Protein AF-A0A060BWG8-F1 (afdb_monomer)

Nearest PDB structures (foldseek):
  6swz-assembly1_AAA  TM=8.608E-01  e=1.014E-11  Corynebacterium glutamicum
  6sx4-assembly4_DDD  TM=6.611E-01  e=1.826E-12  Corynebacterium glutamicum
  6sx4-assembly2_BBB  TM=6.598E-01  e=1.826E-12  Corynebacterium glutamicum
  1qjs-assembly2_B  TM=2.400E-01  e=2.162E-01  Oryctolagus cuniculus
  3wju-assembly1_A  TM=3.210E-01  e=8.153E-01  Escherichia coli DH1

Solvent-accessible surface area (backbone atoms only — not comparable to full-atom values): 9361 Å² total; per-residue (Å²): 119,50,75,59,74,75,53,70,79,43,76,54,90,87,28,35,37,34,39,26,75,35,26,32,44,36,40,40,96,74,40,76,38,60,38,48,57,61,52,25,55,42,41,52,76,55,51,32,70,78,20,81,37,36,52,62,63,44,66,68,50,68,49,77,48,101,84,61,46,34,36,37,32,43,26,74,39,30,35,39,38,33,36,83,88,52,38,51,26,53,42,40,64,58,52,35,52,42,39,50,77,47,51,34,60,84,23,92,50,39,57,49,61,38,60,64,49,66,73,38,61,81,72,10,35,34,31,42,26,72,78,34,31,36,38,32,30,88,90,76,46,48,47,76,42,40,65,70,64,35,53,58,40,49,77,60,48,57,65,49,74,74,77,79,76,71,80,81,79,80,129

Mean predicted aligned error: 5.89 Å

Foldseek 3Di:
DFAAFPDDWDDDPPKIWTHGPFFIWIQDPLGIETDGDQQRVVCVVQVNCPHLQHAWNDYKDWDDDPVWTKIKTHGPFFIWIATPVQTTETDGDLQRVVCVVQVHLVGPQHHWNYYWDFDFPQRKIKTDTVQKIWIAHPVPTTDIDGDPRVVVCVVVVNSHDPPPPPDPDDD

Secondary structure (DSSP, 8-state):
---SB-S--EEETTEEEEEETTEEEEEETTEEEEEEHHHHHHHHHTTGGGSTT-SB-S--EEEE-SS-EEEEEEETTEEEEEETTTEEEEEEHHHHHHHHHTTGGGSTT-S-SS--EEEETTTEEEEEETTEEEEEETTTEEEEEEHHHHHHHHTTTTTS-----------

pLDDT: mean 91.6, std 12.99, range [40.34, 98.69]

Structure (mmCIF, N/CA/C/O backbone):
data_AF-A0A060BWG8-F1
#
_entry.id   AF-A0A060BWG8-F1
#
loop_
_atom_site.group_PDB
_atom_site.id
_atom_site.type_symbol
_atom_site.label_atom_id
_atom_site.label_alt_id
_atom_site.label_comp_id
_atom_site.label_asym_id
_atom_site.label_entity_id
_atom_site.label_seq_id
_atom_site.pdbx_PDB_ins_code
_atom_site.Cartn_x
_atom_site.Cartn_y
_atom_site.Cartn_z
_atom_site.occupancy
_atom_site.B_iso_or_equiv
_atom_site.auth_seq_id
_atom_site.auth_comp_id
_atom_site.auth_asym_id
_atom_site.auth_atom_id
_atom_site.pdbx_PDB_model_num
ATOM 1 N N . MET A 1 1 ? 3.155 1.097 22.761 1.00 77.62 1 MET A N 1
ATOM 2 C CA . MET A 1 1 ? 1.971 1.243 23.647 1.00 77.62 1 MET A CA 1
ATOM 3 C C . MET A 1 1 ? 1.055 2.305 23.037 1.00 77.62 1 MET A C 1
ATOM 5 O O . MET A 1 1 ? 1.596 3.206 22.415 1.00 77.62 1 MET A O 1
ATOM 9 N N . LEU A 1 2 ? -0.278 2.201 23.148 1.00 91.00 2 LEU A N 1
ATOM 10 C CA . LEU A 1 2 ? -1.217 3.099 22.438 1.00 91.00 2 LEU A CA 1
ATOM 11 C C . LEU A 1 2 ? -1.246 4.544 22.979 1.00 91.00 2 LEU A C 1
ATOM 13 O O . LEU A 1 2 ? -1.335 5.474 22.188 1.00 91.00 2 LEU A O 1
ATOM 17 N N . GLY A 1 3 ? -1.132 4.747 24.294 1.00 94.31 3 GLY A N 1
ATOM 18 C CA . GLY A 1 3 ? -1.228 6.083 24.904 1.00 94.31 3 GLY A CA 1
ATOM 19 C C . GLY A 1 3 ? -2.662 6.631 24.961 1.00 94.31 3 GLY A C 1
ATOM 20 O O . GLY A 1 3 ? -3.621 5.866 24.862 1.00 94.31 3 GLY A O 1
ATOM 21 N N . TYR A 1 4 ? -2.806 7.946 25.157 1.00 97.25 4 TYR A N 1
ATOM 22 C CA . TYR A 1 4 ? -4.111 8.619 25.246 1.00 97.25 4 TYR A CA 1
ATOM 23 C C . TYR A 1 4 ? -4.791 8.760 23.874 1.00 97.25 4 TYR A C 1
ATOM 25 O O . TYR A 1 4 ? -4.088 8.858 22.862 1.00 97.25 4 TYR A O 1
ATOM 33 N N . PRO A 1 5 ? -6.138 8.805 23.816 1.00 97.81 5 PRO A N 1
ATOM 34 C CA . PRO A 1 5 ? -6.851 9.156 22.593 1.00 97.81 5 PRO A CA 1
ATOM 35 C C . PRO A 1 5 ? -6.530 10.602 22.193 1.00 97.81 5 PRO A C 1
ATOM 37 O O . PRO A 1 5 ? -6.502 11.495 23.038 1.00 97.81 5 PRO A O 1
ATOM 40 N N . ILE A 1 6 ? -6.296 10.830 20.902 1.00 97.25 6 ILE A N 1
ATOM 41 C CA . ILE A 1 6 ? -5.937 12.149 20.341 1.00 97.25 6 ILE A CA 1
ATOM 42 C C . ILE A 1 6 ? -6.961 12.664 19.328 1.00 97.25 6 ILE A C 1
ATOM 44 O O . ILE A 1 6 ? -6.765 13.707 18.712 1.00 97.25 6 ILE A O 1
ATOM 48 N N . GLY A 1 7 ? -8.060 11.935 19.151 1.00 95.38 7 GLY A N 1
ATOM 49 C CA . GLY A 1 7 ? -9.127 12.311 18.242 1.00 95.38 7 GLY A CA 1
ATOM 50 C C . GLY A 1 7 ? -10.445 11.621 18.582 1.00 95.38 7 GLY A C 1
ATOM 51 O O . GLY A 1 7 ? -10.468 10.645 19.345 1.00 95.38 7 GLY A O 1
ATOM 52 N N . PRO A 1 8 ? -11.557 12.134 18.034 1.00 96.81 8 PRO A N 1
ATOM 53 C CA . PRO A 1 8 ? -12.863 11.518 18.200 1.00 96.81 8 PRO A CA 1
ATOM 54 C C . PRO A 1 8 ? -12.932 10.160 17.491 1.00 96.81 8 PRO A C 1
ATOM 56 O O . PRO A 1 8 ? -12.183 9.891 16.551 1.00 96.81 8 PRO A O 1
ATOM 59 N N . LEU A 1 9 ? -13.888 9.328 17.907 1.00 97.50 9 LEU A N 1
ATOM 60 C CA . LEU A 1 9 ? -14.291 8.144 17.151 1.00 97.50 9 LEU A CA 1
ATOM 61 C C . LEU A 1 9 ? -14.739 8.568 15.743 1.00 97.50 9 LEU A C 1
ATOM 63 O O . LEU A 1 9 ? -15.551 9.480 15.594 1.00 97.50 9 LEU A O 1
ATOM 67 N N . GLN A 1 10 ? -14.214 7.912 14.718 1.00 96.81 10 GLN A N 1
ATOM 68 C CA . GLN A 1 10 ? -14.638 8.042 13.328 1.00 96.81 10 GLN A CA 1
ATOM 69 C C . GLN A 1 10 ? -15.436 6.798 12.944 1.00 96.81 10 GLN A C 1
ATOM 71 O O . GLN A 1 10 ? -15.108 5.695 13.374 1.00 96.81 10 GLN A O 1
ATOM 76 N N . THR A 1 11 ? -16.490 6.963 12.149 1.00 96.75 11 THR A N 1
ATOM 77 C CA . THR A 1 11 ? -17.313 5.853 11.644 1.00 96.75 11 THR A CA 1
ATOM 78 C C . THR A 1 11 ? -17.410 5.955 10.129 1.00 96.75 11 THR A C 1
ATOM 80 O O . THR A 1 11 ? -17.685 7.030 9.598 1.00 96.75 11 THR A O 1
ATOM 83 N N . PHE A 1 12 ? -17.186 4.841 9.440 1.00 95.06 12 PHE A N 1
ATOM 84 C CA . PHE A 1 12 ? -17.310 4.721 7.994 1.00 95.06 12 PHE A CA 1
ATOM 85 C C . PHE A 1 12 ? -17.985 3.392 7.657 1.00 95.06 12 PHE A C 1
ATOM 87 O O . PHE A 1 12 ? -17.434 2.319 7.912 1.00 95.06 12 PHE A O 1
ATOM 94 N N . GLY A 1 13 ? -19.209 3.459 7.129 1.00 94.31 13 GLY A N 1
ATOM 95 C CA . GLY A 1 13 ? -20.066 2.279 7.028 1.00 94.31 13 GLY A CA 1
ATOM 96 C C . GLY A 1 13 ? -20.258 1.634 8.405 1.00 94.31 13 GLY A C 1
ATOM 97 O O . GLY A 1 13 ? -20.623 2.311 9.363 1.00 94.31 13 GLY A O 1
ATOM 98 N N . SER A 1 14 ? -19.979 0.334 8.506 1.00 94.88 14 SER A N 1
ATOM 99 C CA . SER A 1 14 ? -19.982 -0.419 9.768 1.00 94.88 14 SER A CA 1
ATOM 100 C C . SER A 1 14 ? -18.642 -0.401 10.513 1.00 94.88 14 SER A C 1
ATOM 102 O O . SER A 1 14 ? -18.552 -0.962 11.602 1.00 94.88 14 SER A O 1
ATOM 104 N N . SER A 1 15 ? -17.597 0.192 9.932 1.00 97.88 15 SER A N 1
ATOM 105 C CA . SER A 1 15 ? -16.260 0.237 10.524 1.00 97.88 15 SER A CA 1
ATOM 106 C C . SER A 1 15 ? -16.081 1.492 11.372 1.00 97.88 15 SER A C 1
ATOM 108 O O . SER A 1 15 ? -16.572 2.571 11.037 1.00 97.88 15 SER A O 1
ATOM 110 N N . GLN A 1 16 ? -15.346 1.364 12.470 1.00 98.50 16 GLN A N 1
ATOM 111 C CA . GLN A 1 16 ? -15.061 2.451 13.398 1.00 98.50 16 GLN A CA 1
ATOM 112 C C . GLN A 1 16 ? -13.566 2.540 13.666 1.00 98.50 16 GLN A C 1
ATOM 114 O O . GLN A 1 16 ? -12.908 1.511 13.790 1.00 98.50 16 GLN A O 1
ATOM 119 N N . SER A 1 17 ? -13.024 3.749 13.789 1.00 98.31 17 SER A N 1
ATOM 120 C CA . SER A 1 17 ? -11.628 3.959 14.170 1.00 98.31 17 SER A CA 1
ATOM 121 C C . SER A 1 17 ? -11.479 5.052 15.220 1.00 98.31 17 SER A C 1
ATOM 123 O O . SER A 1 17 ? -12.192 6.053 15.211 1.00 98.31 17 SER A O 1
ATOM 125 N N . GLN A 1 18 ? -10.533 4.870 16.137 1.00 98.44 18 GLN A N 1
ATOM 126 C CA . GLN A 1 18 ? -10.131 5.897 17.090 1.00 98.44 18 GLN A CA 1
ATOM 127 C C . GLN A 1 18 ? -8.612 6.037 17.089 1.00 98.44 18 GLN A C 1
ATOM 129 O O . GLN A 1 18 ? -7.888 5.042 17.167 1.00 98.44 18 GLN A O 1
ATOM 134 N N . GLN A 1 19 ? -8.138 7.280 17.004 1.00 98.19 19 GLN A N 1
ATOM 135 C CA . GLN A 1 19 ? -6.714 7.593 17.054 1.00 98.19 19 GLN A CA 1
ATOM 136 C C . GLN A 1 19 ? -6.231 7.781 18.492 1.00 98.19 19 GLN A C 1
ATOM 138 O O . GLN A 1 19 ? -6.865 8.460 19.303 1.00 98.19 19 GLN A O 1
ATOM 143 N N . PHE A 1 20 ? -5.053 7.236 18.761 1.00 98.12 20 PHE A N 1
ATOM 144 C CA . PHE A 1 20 ? -4.285 7.351 19.991 1.00 98.12 20 PHE A CA 1
ATOM 145 C C . PHE A 1 20 ? -2.866 7.838 19.667 1.00 98.12 20 PHE A C 1
ATOM 147 O O . PHE A 1 20 ? -2.413 7.760 18.526 1.00 98.12 20 PHE A O 1
ATOM 154 N N . GLN A 1 21 ? -2.135 8.312 20.677 1.00 96.62 21 GLN A N 1
ATOM 155 C CA . GLN A 1 21 ? -0.765 8.827 20.517 1.00 96.62 21 GLN A CA 1
ATOM 156 C C . GLN A 1 21 ? 0.181 7.860 19.780 1.00 96.62 21 GLN A C 1
ATOM 158 O O . GLN A 1 21 ? 1.053 8.295 19.035 1.00 96.62 21 GLN A O 1
ATOM 163 N N . GLY A 1 22 ? 0.028 6.553 20.001 1.00 95.31 22 GLY A N 1
ATOM 164 C CA . GLY A 1 22 ? 0.884 5.508 19.436 1.00 95.31 22 GLY A CA 1
ATOM 165 C C . GLY A 1 22 ? 0.321 4.790 18.207 1.00 95.31 22 GLY A C 1
ATOM 166 O O . GLY A 1 22 ? 0.998 3.909 17.673 1.00 95.31 22 GLY A O 1
ATOM 167 N N . GLY A 1 23 ? -0.901 5.105 17.773 1.00 97.50 23 GLY A N 1
ATOM 168 C CA . GLY A 1 23 ? -1.553 4.395 16.675 1.00 97.50 23 GLY A CA 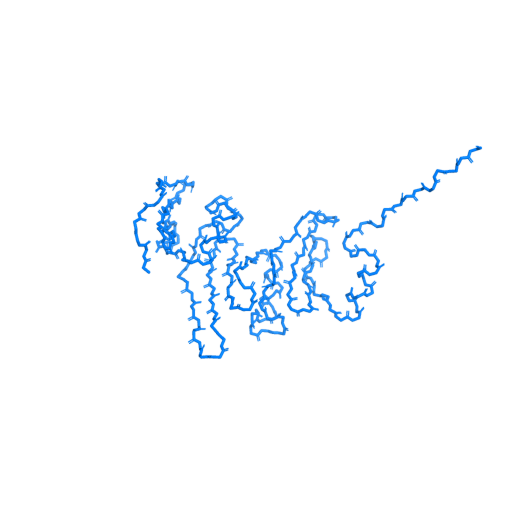1
ATOM 169 C C . GLY A 1 23 ? -3.069 4.541 16.663 1.00 97.50 23 GLY A C 1
ATOM 170 O O . GLY A 1 23 ? -3.636 5.274 17.464 1.00 97.50 23 GLY A O 1
ATOM 171 N N . SER A 1 24 ? -3.735 3.805 15.785 1.00 98.44 24 SER A N 1
ATOM 172 C CA . SER A 1 24 ? -5.197 3.743 15.726 1.00 98.44 24 SER A CA 1
ATOM 173 C C . SER A 1 24 ? -5.695 2.369 16.159 1.00 98.44 24 SER A C 1
ATOM 175 O O . SER A 1 24 ? -5.036 1.364 15.899 1.00 98.44 24 SER A O 1
ATOM 177 N N . VAL A 1 25 ? -6.872 2.319 16.783 1.00 98.50 25 VAL A N 1
ATOM 178 C CA . VAL A 1 25 ? -7.654 1.086 16.966 1.00 98.50 25 VAL A CA 1
ATOM 179 C C . VAL A 1 25 ? -8.830 1.139 16.003 1.00 98.50 25 VAL A C 1
ATOM 181 O O . VAL A 1 25 ? -9.522 2.156 15.947 1.00 98.50 25 VAL A O 1
ATOM 184 N N . ILE A 1 26 ? -9.034 0.072 15.235 1.00 98.50 26 ILE A N 1
ATOM 185 C CA . ILE A 1 26 ? -10.086 -0.041 14.229 1.00 98.50 26 ILE A CA 1
ATOM 186 C C . ILE A 1 26 ? -10.912 -1.284 14.533 1.00 98.50 26 ILE A C 1
ATOM 188 O O . ILE A 1 26 ? -10.337 -2.352 14.709 1.00 98.50 26 ILE A O 1
ATOM 192 N N . THR A 1 27 ? -12.235 -1.159 14.538 1.00 98.38 27 THR A N 1
ATOM 193 C CA . THR A 1 27 ? -13.170 -2.290 14.558 1.00 98.38 27 THR A CA 1
ATOM 194 C C . THR A 1 27 ? -13.923 -2.332 13.237 1.00 98.38 27 THR A C 1
ATOM 196 O O . THR A 1 27 ? -14.461 -1.318 12.797 1.00 98.38 27 THR A O 1
ATOM 199 N N . SER A 1 28 ? -13.953 -3.498 12.602 1.00 97.81 28 SER A N 1
ATOM 200 C CA . SER A 1 28 ? -14.638 -3.767 11.335 1.00 97.81 28 SER A CA 1
ATOM 201 C C . SER A 1 28 ? -15.254 -5.171 11.356 1.00 97.81 28 SER A C 1
ATOM 203 O O . SER A 1 28 ? -15.173 -5.879 12.361 1.00 97.81 28 SER A O 1
ATOM 205 N N . ALA A 1 29 ? -15.833 -5.607 10.235 1.00 96.94 29 ALA A N 1
ATOM 206 C CA . ALA A 1 29 ? -16.303 -6.984 10.078 1.00 96.94 29 ALA A CA 1
ATOM 207 C C . ALA A 1 29 ? -15.169 -8.027 10.170 1.00 96.94 29 ALA A C 1
ATOM 209 O O . ALA A 1 29 ? -15.429 -9.169 10.540 1.00 96.94 29 ALA A O 1
ATOM 210 N N . ALA A 1 30 ? -13.922 -7.644 9.864 1.00 97.12 30 ALA A N 1
ATOM 211 C CA . ALA A 1 30 ? -12.765 -8.531 9.980 1.00 97.12 30 ALA A CA 1
ATOM 212 C C . ALA A 1 30 ? -12.313 -8.730 11.438 1.00 97.12 30 ALA A C 1
ATOM 214 O O . ALA A 1 30 ? -11.685 -9.736 11.752 1.00 97.12 30 ALA A O 1
ATOM 215 N N . GLY A 1 31 ? -12.646 -7.796 12.334 1.00 98.06 31 GLY A N 1
ATOM 216 C CA . GLY A 1 31 ? -12.256 -7.828 13.740 1.00 98.06 31 GLY A CA 1
ATOM 217 C C . GLY A 1 31 ? -11.830 -6.459 14.259 1.00 98.06 31 GLY A C 1
ATOM 218 O O . GLY A 1 31 ? -12.059 -5.428 13.620 1.00 98.06 31 GLY A O 1
ATOM 219 N N . THR A 1 32 ? -11.198 -6.458 15.434 1.00 98.44 32 THR A N 1
ATOM 220 C CA . THR A 1 32 ? -10.606 -5.263 16.042 1.00 98.44 32 THR A CA 1
ATOM 221 C C . THR A 1 32 ? -9.089 -5.356 15.992 1.00 98.44 32 THR A C 1
ATOM 223 O O . THR A 1 32 ? -8.508 -6.231 16.628 1.00 98.44 32 THR A O 1
ATOM 226 N N . TYR A 1 33 ? -8.453 -4.426 15.284 1.00 98.50 33 TYR A N 1
ATOM 227 C CA . TYR A 1 33 ? -7.008 -4.407 15.071 1.00 98.50 33 TYR A CA 1
ATOM 228 C C . TYR A 1 33 ? -6.418 -3.045 15.403 1.00 98.50 33 TYR A C 1
ATOM 230 O O . TYR A 1 33 ? -7.088 -2.011 15.347 1.00 98.50 33 TYR A O 1
ATOM 238 N N . LYS A 1 34 ? -5.126 -3.044 15.721 1.00 98.00 34 LYS A N 1
ATOM 239 C CA . LYS A 1 34 ? -4.342 -1.816 15.846 1.00 98.00 34 LYS A CA 1
ATOM 240 C C . LYS A 1 34 ? -3.540 -1.595 14.574 1.00 98.00 34 LYS A C 1
ATOM 242 O O . LYS A 1 34 ? -3.055 -2.556 13.990 1.00 98.00 34 LYS A O 1
ATOM 247 N N . VAL A 1 35 ? -3.334 -0.334 14.221 1.00 98.06 35 VAL A N 1
ATOM 248 C CA . VAL A 1 35 ? -2.310 0.088 13.259 1.00 98.06 35 VAL A CA 1
ATOM 249 C C . VAL A 1 35 ? -1.380 1.022 14.017 1.00 98.06 35 VAL A C 1
ATOM 251 O O . VAL A 1 35 ? -1.854 1.977 14.640 1.00 98.06 35 VAL A O 1
ATOM 254 N N . LEU A 1 36 ? -0.075 0.752 14.026 1.00 96.94 36 LEU A N 1
ATOM 255 C CA . LEU A 1 36 ? 0.874 1.446 14.903 1.00 96.94 36 LEU A CA 1
ATOM 256 C C . LEU A 1 36 ? 1.956 2.209 14.125 1.00 96.94 36 LEU A C 1
ATOM 258 O O . LEU A 1 36 ? 2.195 1.988 12.937 1.00 96.94 36 LEU A O 1
ATOM 262 N N . GLY A 1 37 ? 2.613 3.144 14.818 1.00 94.44 37 GLY A N 1
ATOM 263 C CA . GLY A 1 37 ? 3.853 3.780 14.361 1.00 94.44 37 GLY A CA 1
ATOM 264 C C . GLY A 1 37 ? 3.789 4.401 12.958 1.00 94.44 37 GLY A C 1
ATOM 265 O O . GLY A 1 37 ? 2.830 5.087 12.602 1.00 94.44 37 GLY A O 1
ATOM 266 N N . MET A 1 38 ? 4.836 4.168 12.159 1.00 95.38 38 MET A N 1
ATOM 267 C CA . MET A 1 38 ? 4.969 4.728 10.805 1.00 95.38 38 MET A CA 1
ATOM 268 C C . MET A 1 38 ? 3.898 4.209 9.839 1.00 95.38 38 MET A C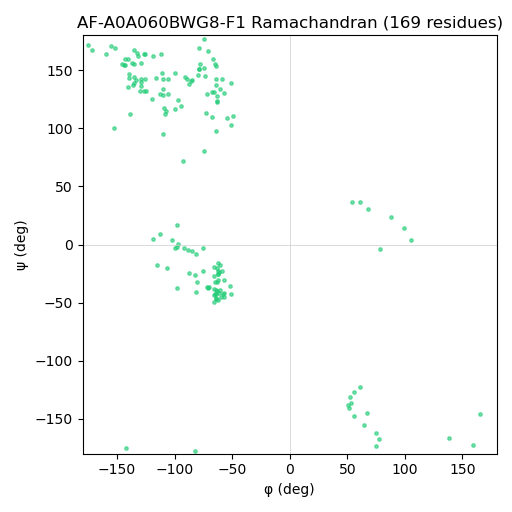 1
ATOM 270 O O . MET A 1 38 ? 3.451 4.952 8.967 1.00 95.38 38 MET A O 1
ATOM 274 N N . MET A 1 39 ? 3.446 2.963 10.004 1.00 97.81 39 MET A N 1
ATOM 275 C CA . MET A 1 39 ? 2.370 2.412 9.176 1.00 97.81 39 MET A CA 1
ATOM 276 C C . MET A 1 39 ? 1.032 3.077 9.498 1.00 97.81 39 MET A C 1
ATOM 278 O O . MET A 1 39 ? 0.282 3.394 8.580 1.00 97.81 39 MET A O 1
ATOM 282 N N . ASN A 1 40 ? 0.774 3.409 10.768 1.00 98.00 40 ASN A N 1
ATOM 283 C CA . ASN A 1 40 ? -0.378 4.232 11.140 1.00 98.00 40 ASN A CA 1
ATOM 284 C C . ASN A 1 40 ? -0.285 5.639 10.560 1.00 98.00 40 ASN A C 1
ATOM 286 O O . ASN A 1 40 ? -1.259 6.126 9.996 1.00 98.00 40 ASN A O 1
ATOM 290 N N . ALA A 1 41 ? 0.878 6.286 10.668 1.00 97.44 41 ALA A N 1
ATOM 291 C CA . ALA A 1 41 ? 1.080 7.609 10.083 1.00 97.44 41 ALA A CA 1
ATOM 292 C C . ALA A 1 41 ? 0.793 7.592 8.573 1.00 97.44 41 ALA A C 1
ATOM 294 O O . ALA A 1 41 ? 0.106 8.480 8.067 1.00 97.44 41 ALA A O 1
ATOM 295 N N . ARG A 1 42 ? 1.239 6.542 7.868 1.00 98.38 42 ARG A N 1
ATOM 296 C CA . ARG A 1 42 ? 0.942 6.357 6.446 1.00 98.38 42 ARG A CA 1
ATOM 297 C C . ARG A 1 42 ? -0.545 6.113 6.188 1.00 98.38 42 ARG A C 1
ATOM 299 O O . ARG A 1 42 ? -1.120 6.797 5.351 1.00 98.38 42 ARG A O 1
ATOM 306 N N . TRP A 1 43 ? -1.176 5.195 6.917 1.00 98.56 43 TRP A N 1
ATOM 307 C CA . TRP A 1 43 ? -2.603 4.889 6.777 1.00 98.56 43 TRP A CA 1
ATOM 308 C C . TRP A 1 43 ? -3.481 6.127 7.005 1.00 98.56 43 TRP A C 1
ATOM 310 O O . TRP A 1 43 ? -4.379 6.400 6.211 1.00 98.56 43 TRP A O 1
ATOM 320 N N . ILE A 1 44 ? -3.174 6.941 8.019 1.00 97.88 44 ILE A N 1
ATOM 321 C CA . ILE A 1 44 ? -3.863 8.215 8.267 1.00 97.88 44 ILE A CA 1
ATOM 322 C C . ILE A 1 44 ? -3.619 9.222 7.142 1.00 97.88 44 ILE A C 1
ATOM 324 O O . ILE A 1 44 ? -4.572 9.859 6.697 1.00 97.88 44 ILE A O 1
ATOM 328 N N . ALA A 1 45 ? -2.389 9.337 6.630 1.00 97.81 45 ALA A N 1
ATOM 329 C CA . ALA A 1 45 ? -2.085 10.215 5.497 1.00 97.81 45 ALA A CA 1
ATOM 330 C C . ALA A 1 45 ? -2.837 9.820 4.211 1.00 97.81 45 ALA A C 1
ATOM 332 O O . ALA A 1 45 ? -3.086 10.674 3.363 1.00 97.81 45 ALA A O 1
ATOM 333 N N . LEU A 1 46 ? -3.225 8.548 4.077 1.00 97.81 46 LEU A N 1
ATOM 334 C CA . LEU A 1 46 ? -4.057 8.048 2.979 1.00 97.81 46 LEU A CA 1
ATOM 335 C C . LEU A 1 46 ? -5.564 8.295 3.184 1.00 97.81 46 LEU A C 1
ATOM 337 O O . LEU A 1 46 ? -6.339 8.043 2.265 1.00 97.81 46 LEU A O 1
ATOM 341 N N . GLY A 1 47 ? -5.992 8.761 4.362 1.00 97.25 47 GLY A N 1
ATOM 342 C CA . GLY A 1 47 ? -7.405 8.960 4.720 1.00 97.25 47 GLY A CA 1
ATOM 343 C C . GLY A 1 47 ? -7.975 7.912 5.683 1.00 97.25 47 GLY A C 1
ATOM 344 O O . GLY A 1 47 ? -9.156 7.946 6.021 1.00 97.25 47 GLY A O 1
ATOM 345 N N . GLY A 1 48 ? -7.161 6.976 6.168 1.00 97.44 48 GLY A N 1
ATOM 346 C CA . GLY A 1 48 ? -7.598 5.955 7.114 1.00 97.44 48 GLY A CA 1
ATOM 347 C C . GLY A 1 48 ? -8.703 5.066 6.537 1.00 97.44 48 GLY A C 1
ATOM 348 O O . GLY A 1 48 ? -8.535 4.470 5.474 1.00 97.44 48 GLY A O 1
ATOM 349 N N . LEU A 1 49 ? -9.853 5.004 7.217 1.00 97.81 49 LEU A N 1
ATOM 350 C CA . LEU A 1 49 ? -11.006 4.200 6.785 1.00 97.81 49 LEU A CA 1
ATOM 351 C C . LEU A 1 49 ? -11.584 4.620 5.425 1.00 97.81 49 LEU A C 1
ATOM 353 O O . LEU A 1 49 ? -12.227 3.801 4.781 1.00 97.81 49 LEU A O 1
ATOM 357 N N . THR A 1 50 ? -11.372 5.864 4.986 1.00 96.94 50 THR A N 1
ATOM 358 C CA . THR A 1 50 ? -11.852 6.347 3.678 1.00 96.94 50 THR A CA 1
ATOM 359 C C . THR A 1 50 ? -10.825 6.161 2.561 1.00 96.94 50 THR A C 1
ATOM 361 O O . THR A 1 50 ? -11.104 6.486 1.407 1.00 96.94 50 THR A O 1
ATOM 364 N N . SER A 1 51 ? -9.629 5.665 2.893 1.00 96.75 51 SER A N 1
ATOM 365 C CA . SER A 1 51 ? -8.571 5.407 1.920 1.00 96.75 51 SER A CA 1
ATOM 366 C C . SER A 1 51 ? -8.903 4.215 1.022 1.00 96.75 51 SER A C 1
ATOM 368 O O . SER A 1 51 ? -9.748 3.385 1.347 1.00 96.75 51 SER A O 1
ATOM 370 N N . THR A 1 52 ? -8.146 4.062 -0.069 1.00 95.50 52 THR A N 1
ATOM 371 C CA . THR A 1 52 ? -8.220 2.867 -0.930 1.00 95.50 52 THR A CA 1
ATOM 372 C C . THR A 1 52 ? -7.918 1.565 -0.177 1.00 95.50 52 THR A C 1
ATOM 374 O O . THR A 1 52 ? -8.333 0.498 -0.612 1.00 95.50 52 THR A O 1
ATOM 3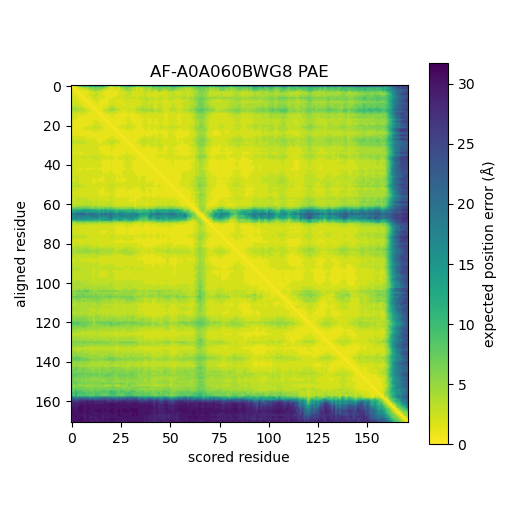77 N N . LEU A 1 53 ? -7.199 1.637 0.950 1.00 98.12 53 LEU A N 1
ATOM 378 C CA . LEU A 1 53 ? -6.865 0.461 1.747 1.00 98.12 53 LEU A CA 1
ATOM 379 C C . LEU A 1 53 ? -8.019 0.013 2.647 1.00 98.12 53 LEU A C 1
ATOM 381 O O . LEU A 1 53 ? -8.141 -1.181 2.895 1.00 98.12 53 LEU A O 1
ATOM 385 N N . GLY A 1 54 ? -8.849 0.939 3.132 1.00 97.94 54 GLY A N 1
ATOM 386 C CA . GLY A 1 54 ? -9.935 0.623 4.060 1.00 97.94 54 GLY A CA 1
ATOM 387 C C . GLY A 1 54 ? -9.445 0.158 5.436 1.00 97.94 54 GLY A C 1
ATOM 388 O O . GLY A 1 54 ? -8.447 0.663 5.968 1.00 97.94 54 GLY A O 1
ATOM 389 N N . ALA A 1 55 ? -10.185 -0.772 6.043 1.00 98.31 55 ALA A N 1
ATOM 390 C CA . ALA A 1 55 ? -9.885 -1.301 7.370 1.00 98.31 55 ALA A CA 1
ATOM 391 C C . ALA A 1 55 ? -8.759 -2.359 7.339 1.00 98.31 55 ALA A C 1
ATOM 393 O O . ALA A 1 55 ? -8.590 -3.064 6.342 1.00 98.31 55 ALA A O 1
ATOM 394 N N . PRO A 1 56 ? -7.974 -2.505 8.424 1.00 98.56 56 PRO A N 1
ATOM 395 C CA . PRO A 1 56 ? -7.063 -3.635 8.581 1.00 98.56 56 PRO A CA 1
ATOM 396 C C . PRO A 1 56 ? -7.844 -4.953 8.673 1.00 98.56 56 PRO A C 1
ATOM 398 O O . PRO A 1 56 ? -8.898 -5.017 9.309 1.00 98.56 56 PRO A O 1
ATOM 401 N N . VAL A 1 57 ? -7.291 -6.010 8.078 1.00 98.38 57 VAL A N 1
ATOM 402 C CA . VAL A 1 57 ? -7.871 -7.371 8.077 1.00 98.38 57 VAL A CA 1
ATOM 403 C C . VAL A 1 57 ? -7.029 -8.375 8.869 1.00 98.38 57 VAL A C 1
ATOM 405 O O . VAL A 1 57 ? -7.252 -9.581 8.807 1.00 98.38 57 VAL A O 1
ATOM 408 N N . GLY A 1 58 ? -6.025 -7.888 9.593 1.00 97.75 58 GLY A N 1
ATOM 409 C CA . GLY A 1 58 ? -5.132 -8.702 10.399 1.00 97.75 58 GLY A CA 1
ATOM 410 C C . GLY A 1 58 ? -4.213 -7.852 11.265 1.00 97.75 58 GLY A C 1
ATOM 411 O O . GLY A 1 58 ? -4.094 -6.637 11.081 1.00 97.75 58 GLY A O 1
ATOM 412 N N . GLU A 1 59 ? -3.555 -8.514 12.212 1.00 97.25 59 GLU A N 1
ATOM 413 C CA . GLU A 1 59 ? -2.524 -7.895 13.040 1.00 97.25 59 GLU A CA 1
ATOM 414 C C . GLU A 1 59 ? -1.306 -7.485 12.204 1.00 97.25 59 GLU A C 1
ATOM 416 O O . GLU A 1 59 ? -1.020 -8.045 11.143 1.00 97.25 59 GLU A O 1
ATOM 421 N N . GLU A 1 60 ? -0.573 -6.507 12.720 1.00 95.56 60 GLU A N 1
ATOM 422 C CA . GLU A 1 60 ? 0.751 -6.151 12.227 1.00 95.56 60 GLU A CA 1
ATOM 423 C C . GLU A 1 60 ? 1.724 -7.323 12.431 1.00 95.56 60 GLU A C 1
ATOM 425 O O . GLU A 1 60 ? 1.862 -7.853 13.537 1.00 95.56 60 GLU A O 1
ATOM 430 N N . VAL A 1 61 ? 2.420 -7.720 11.366 1.00 94.50 61 VAL A N 1
ATOM 431 C CA . VAL A 1 61 ? 3.427 -8.782 11.403 1.00 94.50 61 VAL A CA 1
ATOM 432 C C . VAL A 1 61 ? 4.796 -8.147 11.257 1.00 94.50 61 VAL A C 1
ATOM 434 O O . VAL A 1 61 ? 5.140 -7.644 10.191 1.00 94.50 61 VAL A O 1
ATOM 437 N N . CYS A 1 62 ? 5.592 -8.203 12.323 1.00 90.69 62 CYS A N 1
ATOM 438 C CA . CYS A 1 62 ? 6.966 -7.721 12.322 1.00 90.69 62 CYS A CA 1
ATOM 439 C C . CYS A 1 62 ? 7.963 -8.870 12.405 1.00 90.69 62 CYS A C 1
ATOM 441 O O . CYS A 1 62 ? 7.880 -9.734 13.280 1.00 90.69 62 CYS A O 1
ATOM 443 N N . ARG A 1 63 ? 8.983 -8.814 11.552 1.00 85.69 63 ARG A N 1
ATOM 444 C CA . ARG A 1 63 ? 10.181 -9.635 11.652 1.00 85.69 63 ARG A CA 1
ATOM 445 C C . ARG A 1 63 ? 11.354 -8.742 12.038 1.00 85.69 63 ARG A C 1
ATOM 447 O O . ARG A 1 63 ? 12.011 -8.129 11.204 1.00 85.69 63 ARG A O 1
ATOM 454 N N . LEU A 1 64 ? 11.618 -8.689 13.337 1.00 78.81 64 LEU A N 1
ATOM 455 C CA . LEU A 1 64 ? 12.693 -7.892 13.923 1.00 78.81 64 LEU A CA 1
ATOM 456 C C . LEU A 1 64 ? 13.960 -8.747 14.058 1.00 78.81 64 LEU A C 1
ATOM 458 O O . LEU A 1 64 ? 14.318 -9.166 15.158 1.00 78.8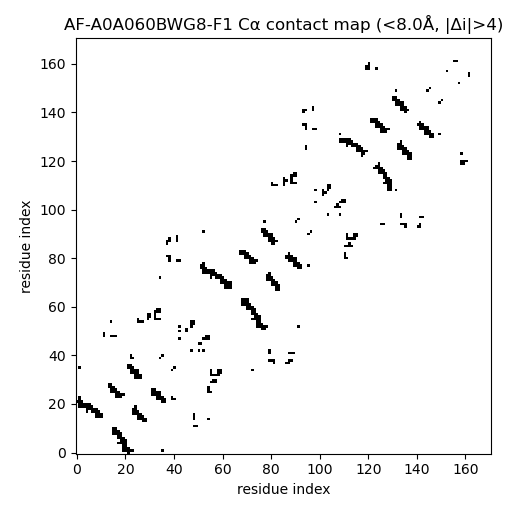1 64 LEU A O 1
ATOM 462 N N . THR A 1 65 ? 14.622 -9.074 12.942 1.00 74.25 65 THR A N 1
ATOM 463 C CA . THR A 1 65 ? 15.973 -9.654 13.032 1.00 74.25 65 THR A CA 1
ATOM 464 C C . THR A 1 65 ? 16.990 -8.553 13.320 1.00 74.25 65 THR A C 1
ATOM 466 O O . THR A 1 65 ? 16.780 -7.394 12.969 1.00 74.25 65 THR A O 1
ATOM 469 N N . ALA A 1 66 ? 18.127 -8.918 13.921 1.00 60.97 66 ALA A N 1
ATOM 470 C CA . ALA A 1 66 ? 19.222 -7.978 14.179 1.00 60.97 66 ALA A CA 1
ATOM 471 C C . ALA A 1 66 ? 19.797 -7.338 12.900 1.00 60.97 66 ALA A C 1
ATOM 473 O O . ALA A 1 66 ? 20.496 -6.335 12.983 1.00 60.97 66 ALA A O 1
ATOM 474 N N . THR A 1 67 ? 19.533 -7.929 11.730 1.00 67.38 67 THR A N 1
ATOM 475 C CA . THR A 1 67 ? 20.094 -7.494 10.450 1.00 67.38 67 THR A CA 1
ATOM 476 C C . THR A 1 67 ? 19.163 -6.598 9.639 1.00 67.38 67 THR A C 1
ATOM 478 O O . THR A 1 67 ? 19.673 -5.672 9.024 1.00 67.38 67 THR A O 1
ATOM 481 N N . VAL A 1 68 ? 17.840 -6.826 9.631 1.00 68.94 68 VAL A N 1
ATOM 482 C CA . VAL A 1 68 ? 16.871 -5.961 8.923 1.00 68.94 68 VAL A CA 1
ATOM 483 C C . VAL A 1 68 ? 15.497 -6.036 9.610 1.00 68.94 68 VAL A C 1
ATOM 485 O O . VAL A 1 68 ? 14.756 -7.000 9.379 1.00 68.94 68 VAL A O 1
ATOM 488 N N . PRO A 1 69 ? 15.111 -5.053 10.447 1.00 81.75 69 PRO A N 1
ATOM 489 C CA . PRO A 1 69 ? 13.764 -5.001 10.992 1.00 81.75 69 PRO A CA 1
ATOM 490 C C . PRO A 1 69 ? 12.777 -4.607 9.893 1.00 81.75 69 PRO A C 1
ATOM 492 O O . PRO A 1 69 ? 12.958 -3.609 9.195 1.00 81.75 69 PRO A O 1
ATOM 495 N N . ASN A 1 70 ? 11.716 -5.388 9.755 1.00 89.19 70 ASN A N 1
ATOM 496 C CA . ASN A 1 70 ? 10.642 -5.106 8.817 1.00 89.19 70 ASN A CA 1
ATOM 497 C C . ASN A 1 70 ? 9.286 -5.486 9.397 1.00 89.19 70 ASN A C 1
ATOM 499 O O . ASN A 1 70 ? 9.199 -6.348 10.275 1.00 89.19 70 ASN A O 1
ATOM 503 N N . CYS A 1 71 ? 8.243 -4.831 8.904 1.00 94.31 71 CYS A N 1
ATOM 504 C CA . CYS A 1 71 ? 6.868 -5.100 9.284 1.00 94.31 71 CYS A CA 1
ATOM 505 C C . CYS A 1 71 ? 5.938 -4.944 8.084 1.00 94.31 71 CYS A C 1
ATOM 507 O O . CYS A 1 71 ? 6.218 -4.171 7.170 1.00 94.31 71 CYS A O 1
ATOM 509 N N . TYR A 1 72 ? 4.800 -5.622 8.109 1.00 96.50 72 TYR A N 1
ATOM 510 C CA . TYR A 1 72 ? 3.694 -5.326 7.209 1.00 96.50 72 TYR A CA 1
ATOM 511 C C . TYR A 1 72 ? 2.357 -5.510 7.918 1.00 96.50 72 TYR A C 1
ATOM 513 O O . TYR A 1 72 ? 2.245 -6.228 8.913 1.00 96.50 72 TYR A O 1
ATOM 521 N N . GLN A 1 73 ? 1.322 -4.889 7.366 1.00 98.44 73 GLN A N 1
ATOM 522 C CA . GLN A 1 73 ? -0.054 -5.130 7.767 1.00 98.44 73 GLN A CA 1
ATOM 523 C C . GLN A 1 73 ? -0.962 -5.141 6.541 1.00 98.44 73 GLN A C 1
ATOM 525 O O . GLN A 1 73 ? -0.838 -4.298 5.650 1.00 98.44 73 GLN A O 1
ATOM 530 N N . ASN A 1 74 ? -1.868 -6.118 6.496 1.00 98.38 74 ASN A N 1
ATOM 531 C CA . ASN A 1 74 ? -2.851 -6.245 5.427 1.00 98.38 74 ASN A CA 1
ATOM 532 C C . ASN A 1 74 ? -4.125 -5.465 5.768 1.00 98.38 74 ASN A C 1
ATOM 534 O O . ASN A 1 74 ? -4.600 -5.464 6.906 1.00 98.38 74 ASN A O 1
ATOM 538 N N . PHE A 1 75 ? -4.690 -4.856 4.737 1.00 98.69 75 PHE A N 1
ATOM 539 C CA . PHE A 1 75 ? -5.926 -4.091 4.745 1.00 98.69 75 PHE A CA 1
ATOM 540 C C . PHE A 1 75 ? -6.867 -4.649 3.673 1.00 98.69 75 PHE A C 1
ATOM 542 O O . PHE A 1 75 ? -6.429 -5.382 2.786 1.00 98.69 75 PHE A O 1
ATOM 549 N N . GLU A 1 76 ? -8.149 -4.301 3.734 1.00 98.06 76 GLU A N 1
ATOM 550 C CA . GLU A 1 76 ? -9.169 -4.764 2.780 1.00 98.06 76 GLU A CA 1
ATOM 551 C C . GLU A 1 76 ? -8.744 -4.542 1.318 1.00 98.06 76 GLU A C 1
ATOM 553 O O . GLU A 1 76 ? -8.898 -5.429 0.480 1.00 98.06 76 GLU A O 1
ATOM 558 N N . GLY A 1 77 ? -8.164 -3.375 1.021 1.00 97.62 77 GLY A N 1
ATOM 559 C CA . GLY A 1 77 ? -7.741 -2.983 -0.324 1.00 97.62 77 GLY A CA 1
ATOM 560 C C . GLY A 1 77 ? -6.262 -3.206 -0.654 1.00 97.62 77 GLY A C 1
ATOM 561 O O . GLY A 1 77 ? -5.836 -2.877 -1.761 1.00 97.62 77 GLY A O 1
ATOM 562 N N . GLY A 1 78 ? -5.440 -3.733 0.261 1.00 98.25 78 GLY A N 1
ATOM 563 C CA . GLY A 1 78 ? -4.001 -3.854 0.014 1.00 98.25 78 GLY A CA 1
ATOM 564 C C . GLY A 1 78 ? -3.165 -4.140 1.255 1.00 98.25 78 GLY A C 1
ATOM 565 O O . GLY A 1 78 ? -3.577 -4.863 2.154 1.00 98.25 78 GLY A O 1
ATOM 566 N N . ALA A 1 79 ? -1.953 -3.599 1.300 1.00 98.50 79 ALA A N 1
ATOM 567 C CA . ALA A 1 79 ? -1.077 -3.709 2.462 1.00 98.50 79 ALA A CA 1
ATOM 568 C C . ALA A 1 79 ? -0.243 -2.444 2.633 1.00 98.50 79 ALA A C 1
ATOM 570 O O . ALA A 1 79 ? 0.031 -1.756 1.652 1.00 98.50 79 ALA A O 1
ATOM 571 N N . ILE A 1 80 ? 0.200 -2.179 3.860 1.00 98.62 80 ILE A N 1
ATOM 572 C CA . ILE A 1 80 ? 1.308 -1.260 4.129 1.00 98.62 80 ILE A CA 1
ATOM 573 C C . ILE A 1 80 ? 2.480 -2.100 4.616 1.00 98.62 80 ILE A C 1
ATOM 575 O O . ILE A 1 80 ? 2.320 -2.884 5.550 1.00 98.62 80 ILE A O 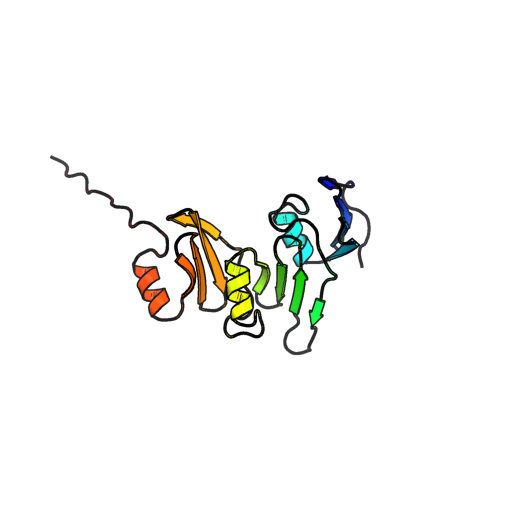1
ATOM 579 N N . SER A 1 81 ? 3.642 -1.914 3.998 1.00 97.25 81 SER A N 1
ATOM 580 C CA . SER A 1 81 ? 4.898 -2.544 4.405 1.00 97.25 81 SER A CA 1
ATOM 581 C C . SER A 1 81 ? 5.894 -1.478 4.839 1.00 97.25 81 SER A C 1
ATOM 583 O O . SER A 1 81 ? 5.946 -0.397 4.254 1.00 97.25 81 SER A O 1
ATOM 585 N N . TRP A 1 82 ? 6.685 -1.781 5.861 1.00 95.88 82 TRP A N 1
ATOM 586 C CA . TRP A 1 82 ? 7.709 -0.914 6.423 1.00 95.88 82 TRP A CA 1
ATOM 587 C C . TRP A 1 82 ? 9.044 -1.648 6.536 1.00 95.88 82 TRP A C 1
ATOM 589 O O . TRP A 1 82 ? 9.105 -2.776 7.029 1.00 95.88 82 TRP A O 1
ATOM 599 N N . SER A 1 83 ? 10.120 -0.968 6.147 1.00 92.94 83 SER A N 1
ATOM 600 C CA . SER A 1 83 ? 11.492 -1.332 6.500 1.00 92.94 83 SER A CA 1
ATOM 601 C C . SER A 1 83 ? 12.248 -0.101 7.006 1.00 92.94 83 SER A C 1
ATOM 603 O O . SER A 1 83 ? 11.830 1.041 6.771 1.00 92.94 83 SER A O 1
ATOM 605 N N . ALA A 1 84 ? 13.369 -0.321 7.694 1.00 90.19 84 ALA A N 1
ATOM 606 C CA . ALA A 1 84 ? 14.233 0.766 8.151 1.00 90.19 84 ALA A CA 1
ATOM 607 C C . ALA A 1 84 ? 14.815 1.590 6.986 1.00 90.19 84 ALA A C 1
ATOM 609 O O . ALA A 1 84 ? 15.053 2.786 7.135 1.00 90.19 84 ALA A O 1
ATOM 610 N N . GLU A 1 85 ? 15.023 0.960 5.831 1.00 89.88 85 GLU A N 1
ATOM 611 C CA . GLU A 1 85 ? 15.645 1.559 4.651 1.00 89.88 85 GLU A CA 1
ATOM 612 C C . GLU A 1 85 ? 14.657 2.393 3.832 1.00 89.88 85 GLU A C 1
ATOM 614 O O . GLU A 1 85 ? 15.023 3.455 3.331 1.00 89.88 85 GLU A O 1
ATOM 619 N N . THR A 1 86 ? 13.418 1.919 3.667 1.00 93.06 86 THR A N 1
ATOM 620 C CA . THR A 1 86 ? 12.453 2.543 2.749 1.00 93.06 86 THR A CA 1
ATOM 621 C C . THR A 1 86 ? 11.345 3.312 3.453 1.00 93.06 86 THR A C 1
ATOM 623 O O . THR A 1 86 ? 10.729 4.174 2.831 1.00 93.06 86 THR A O 1
ATOM 626 N N . GLY A 1 87 ? 11.076 3.043 4.732 1.00 95.06 87 GLY A N 1
ATOM 627 C CA . GLY A 1 87 ? 9.899 3.569 5.422 1.00 95.06 87 GLY A CA 1
ATOM 628 C C . GLY A 1 87 ? 8.615 2.809 5.068 1.00 95.06 87 GLY A C 1
ATOM 629 O O . GLY A 1 87 ? 8.670 1.713 4.514 1.00 95.06 87 GLY A O 1
ATOM 630 N N . ALA A 1 88 ? 7.459 3.375 5.441 1.00 97.31 88 ALA A N 1
ATOM 631 C CA . ALA A 1 88 ? 6.148 2.731 5.318 1.00 97.31 88 ALA A CA 1
ATOM 632 C C . ALA A 1 88 ? 5.441 3.130 4.017 1.00 97.31 88 ALA A C 1
ATOM 634 O O . ALA A 1 88 ? 5.101 4.302 3.840 1.00 97.31 88 ALA A O 1
ATOM 635 N N . TRP A 1 89 ? 5.153 2.151 3.162 1.00 98.25 89 TRP A N 1
ATOM 636 C CA . TRP A 1 89 ? 4.502 2.366 1.872 1.00 98.25 89 TRP A CA 1
ATOM 637 C C . TRP A 1 89 ? 3.402 1.350 1.613 1.00 98.25 89 TRP A C 1
ATOM 639 O O . TRP A 1 89 ? 3.540 0.158 1.888 1.00 98.25 89 TRP A O 1
ATOM 649 N N . GLU A 1 90 ? 2.302 1.845 1.064 1.00 98.50 90 GLU A N 1
ATOM 650 C CA . GLU A 1 90 ? 1.180 1.039 0.628 1.00 98.50 90 GLU A CA 1
ATOM 651 C C . GLU A 1 90 ? 1.433 0.391 -0.728 1.00 98.50 90 GLU A C 1
ATOM 653 O O . GLU A 1 90 ? 2.034 0.980 -1.621 1.00 98.50 90 GLU A O 1
ATOM 658 N N . THR A 1 91 ? 0.913 -0.812 -0.905 1.00 98.31 91 THR A N 1
ATOM 659 C CA . THR A 1 91 ? 0.776 -1.482 -2.199 1.00 98.31 91 THR A CA 1
ATOM 660 C C . THR A 1 91 ? -0.665 -1.962 -2.309 1.00 98.31 91 THR A C 1
ATOM 662 O O . THR A 1 91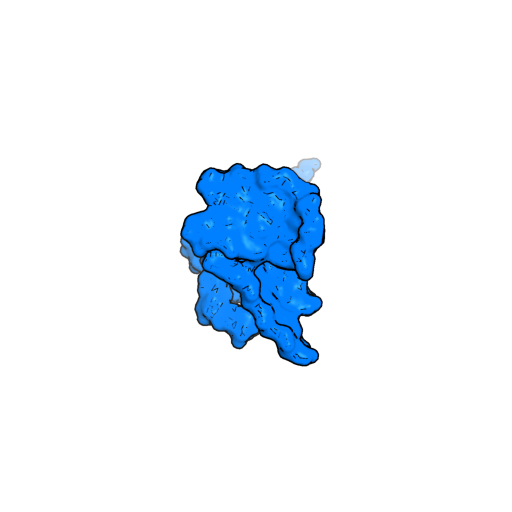 ? -1.249 -2.435 -1.331 1.00 98.31 91 THR A O 1
ATOM 665 N N . TYR A 1 92 ? -1.268 -1.841 -3.488 1.00 98.38 92 TYR A N 1
ATOM 666 C CA . TYR A 1 92 ? -2.643 -2.278 -3.731 1.00 98.38 92 TYR A CA 1
ATOM 667 C C . TYR A 1 92 ? -2.860 -2.667 -5.197 1.00 98.38 92 TYR A C 1
ATOM 669 O O . TYR A 1 92 ? -1.996 -2.444 -6.052 1.00 98.38 92 TYR A O 1
ATOM 677 N N . GLY A 1 93 ? -4.010 -3.288 -5.468 1.00 97.25 93 GLY A N 1
ATOM 678 C CA . GLY A 1 93 ? -4.439 -3.685 -6.810 1.00 97.25 93 GLY A CA 1
ATOM 679 C C . GLY A 1 93 ? -3.440 -4.575 -7.556 1.00 97.25 93 GLY A C 1
ATOM 680 O O . GLY A 1 93 ? -2.695 -5.361 -6.965 1.00 97.25 93 GLY A O 1
ATOM 681 N N . GLU A 1 94 ? -3.413 -4.424 -8.878 1.00 98.06 94 GLU A N 1
ATOM 682 C CA . GLU A 1 94 ? -2.601 -5.245 -9.786 1.00 98.06 94 GLU A CA 1
ATOM 683 C C . GLU A 1 94 ? -1.088 -5.047 -9.608 1.00 98.06 94 GLU A C 1
ATOM 685 O O . GLU A 1 94 ? -0.310 -5.976 -9.817 1.00 98.06 94 GLU A O 1
ATOM 690 N N . ILE A 1 95 ? -0.652 -3.869 -9.143 1.00 98.38 95 ILE A N 1
ATOM 691 C CA . ILE A 1 95 ? 0.753 -3.638 -8.774 1.00 98.38 95 ILE A CA 1
ATOM 692 C C . ILE A 1 95 ? 1.150 -4.569 -7.622 1.00 98.38 95 ILE A C 1
ATOM 694 O O . ILE A 1 95 ? 2.168 -5.261 -7.706 1.00 98.38 95 ILE A O 1
ATOM 698 N N . ARG A 1 96 ? 0.324 -4.646 -6.568 1.00 98.06 96 ARG A N 1
ATOM 699 C CA . ARG A 1 96 ? 0.557 -5.575 -5.454 1.00 98.06 96 ARG A CA 1
ATOM 700 C C . ARG A 1 96 ? 0.467 -7.027 -5.909 1.00 98.06 96 ARG A C 1
ATOM 702 O O . ARG A 1 96 ? 1.270 -7.834 -5.456 1.00 98.06 96 ARG A O 1
ATOM 709 N N . ALA A 1 97 ? -0.471 -7.366 -6.794 1.00 98.06 97 ALA A N 1
ATOM 710 C CA . ALA A 1 97 ? -0.591 -8.721 -7.334 1.00 98.06 97 ALA A CA 1
ATOM 711 C C . ALA A 1 97 ? 0.674 -9.144 -8.102 1.00 98.06 97 ALA A C 1
ATOM 713 O O . ALA A 1 97 ? 1.173 -10.255 -7.912 1.00 98.06 97 ALA A O 1
ATOM 714 N N . ARG A 1 98 ? 1.259 -8.245 -8.904 1.00 98.06 98 ARG A N 1
ATOM 715 C CA . ARG A 1 98 ? 2.531 -8.510 -9.588 1.00 98.06 98 ARG A CA 1
ATOM 716 C C . ARG A 1 98 ? 3.693 -8.650 -8.611 1.00 98.06 98 ARG A C 1
ATOM 718 O O . ARG A 1 98 ? 4.485 -9.578 -8.748 1.00 98.06 98 ARG A O 1
ATOM 725 N N . TRP A 1 99 ? 3.778 -7.776 -7.610 1.00 97.50 99 TRP A N 1
ATOM 726 C CA . TRP A 1 99 ? 4.794 -7.878 -6.559 1.00 97.50 99 TRP A CA 1
ATOM 727 C C . TRP A 1 99 ? 4.673 -9.195 -5.772 1.00 97.50 99 TRP A C 1
ATOM 729 O O . TRP A 1 99 ? 5.677 -9.860 -5.525 1.00 97.50 99 TRP A O 1
ATOM 739 N N . ALA A 1 100 ? 3.444 -9.638 -5.486 1.00 96.81 100 ALA A N 1
ATOM 740 C CA . ALA A 1 100 ? 3.151 -10.931 -4.871 1.00 96.81 100 ALA A CA 1
ATOM 741 C C . ALA A 1 100 ? 3.654 -12.108 -5.713 1.00 96.81 100 ALA A C 1
ATOM 743 O O . ALA A 1 100 ? 4.295 -13.018 -5.190 1.00 96.81 100 ALA A O 1
ATOM 744 N N . ALA A 1 101 ? 3.411 -12.072 -7.027 1.00 97.69 101 ALA A N 1
ATOM 745 C CA . ALA A 1 101 ? 3.880 -13.100 -7.958 1.00 97.69 101 ALA A CA 1
ATOM 746 C C . ALA A 1 101 ? 5.416 -13.188 -8.025 1.00 97.69 101 ALA A C 1
ATOM 748 O O . ALA A 1 101 ? 5.963 -14.215 -8.420 1.00 97.69 101 ALA A O 1
ATOM 749 N N . LEU A 1 102 ? 6.106 -12.125 -7.608 1.00 96.44 102 LEU A N 1
ATOM 750 C CA . LEU A 1 102 ? 7.559 -12.053 -7.491 1.00 96.44 102 LEU A CA 1
ATOM 751 C C . LEU A 1 102 ? 8.053 -12.312 -6.060 1.00 96.44 102 LEU A C 1
ATOM 753 O O . LEU A 1 102 ? 9.207 -12.022 -5.774 1.00 96.44 102 LEU A O 1
ATOM 757 N N . ASN A 1 103 ? 7.220 -12.900 -5.192 1.00 95.06 103 ASN A N 1
ATOM 758 C CA . ASN A 1 103 ? 7.518 -13.248 -3.797 1.00 95.06 103 ASN A CA 1
ATOM 759 C C . ASN A 1 103 ? 7.705 -12.044 -2.850 1.00 95.06 103 ASN A C 1
ATOM 761 O O . ASN A 1 103 ? 8.440 -12.131 -1.865 1.00 95.06 103 ASN A O 1
ATOM 765 N N . PHE A 1 104 ? 7.018 -10.933 -3.132 1.00 93.12 104 PHE A N 1
ATOM 766 C CA . PHE A 1 104 ? 6.990 -9.730 -2.294 1.00 93.12 104 PHE A CA 1
ATOM 767 C C . PHE A 1 104 ? 8.398 -9.233 -1.896 1.00 93.12 104 PHE A C 1
ATOM 769 O O . PHE A 1 104 ? 9.316 -9.211 -2.721 1.00 93.12 104 PHE A O 1
ATOM 776 N N . GLU A 1 105 ? 8.587 -8.827 -0.637 1.00 88.69 105 GLU A N 1
ATOM 777 C CA . GLU A 1 105 ? 9.857 -8.364 -0.076 1.00 88.69 105 GLU A CA 1
ATOM 778 C C . GLU A 1 105 ? 10.965 -9.422 -0.075 1.00 88.69 105 GLU A C 1
ATOM 780 O O . GLU A 1 105 ? 12.145 -9.079 -0.030 1.00 88.69 105 GLU A O 1
ATOM 785 N N . TYR A 1 106 ? 10.591 -10.704 -0.118 1.00 86.56 106 TYR A N 1
ATOM 786 C CA . TYR A 1 106 ? 11.518 -11.834 -0.184 1.00 86.56 106 TYR A CA 1
ATOM 787 C C . TYR A 1 106 ? 11.943 -12.134 -1.625 1.00 86.56 106 TYR A C 1
ATOM 789 O O . TYR A 1 106 ? 12.762 -13.020 -1.872 1.00 86.56 106 TYR A O 1
ATOM 797 N N . GLY A 1 107 ? 11.342 -11.426 -2.576 1.00 89.69 107 GLY A N 1
ATOM 798 C CA . GLY A 1 107 ? 11.635 -11.468 -3.988 1.00 89.69 107 GLY A CA 1
ATOM 799 C C . GLY A 1 107 ? 12.817 -10.611 -4.406 1.00 89.69 107 GLY A C 1
ATOM 800 O O . GLY A 1 107 ? 13.446 -9.905 -3.622 1.00 89.69 107 GLY A O 1
ATOM 801 N N . VAL A 1 108 ? 13.056 -10.608 -5.716 1.00 91.00 108 VAL A N 1
ATOM 802 C CA . VAL A 1 108 ? 14.107 -9.800 -6.355 1.00 91.00 108 VAL A CA 1
ATOM 803 C C . VAL A 1 108 ? 13.860 -8.292 -6.265 1.00 91.00 108 VAL A C 1
ATOM 805 O O . VAL A 1 108 ? 14.792 -7.515 -6.447 1.00 91.00 108 VAL A O 1
ATOM 808 N N . LEU A 1 109 ? 12.615 -7.874 -6.011 1.00 91.50 109 LEU A N 1
ATOM 809 C CA . LEU A 1 109 ? 12.234 -6.463 -5.991 1.00 91.50 109 LEU A CA 1
ATOM 810 C C . LEU A 1 109 ? 12.441 -5.800 -4.627 1.00 91.50 109 LEU A C 1
ATOM 812 O O . LEU A 1 109 ? 12.615 -4.589 -4.586 1.00 91.50 109 LEU A O 1
ATOM 816 N N . GLY A 1 110 ? 12.435 -6.557 -3.526 1.00 91.88 110 GLY A N 1
ATOM 817 C CA . GLY A 1 110 ? 12.471 -5.989 -2.178 1.00 91.88 110 GLY A CA 1
ATOM 818 C C . GLY A 1 110 ? 11.227 -5.153 -1.841 1.00 91.88 110 GLY A C 1
ATOM 819 O O . GLY A 1 110 ? 10.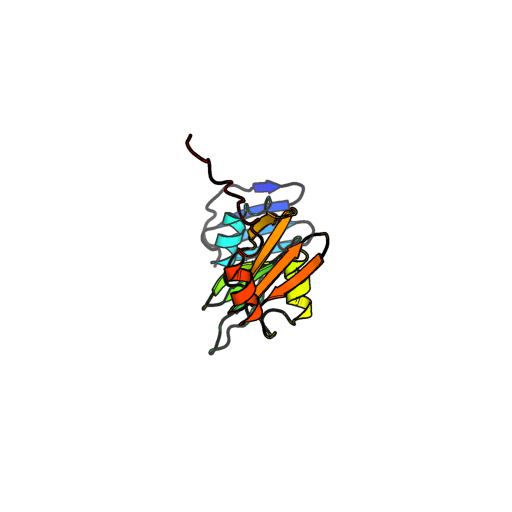150 -5.369 -2.399 1.00 91.88 110 GLY A O 1
ATOM 820 N N . TYR A 1 111 ? 11.374 -4.218 -0.899 1.00 93.94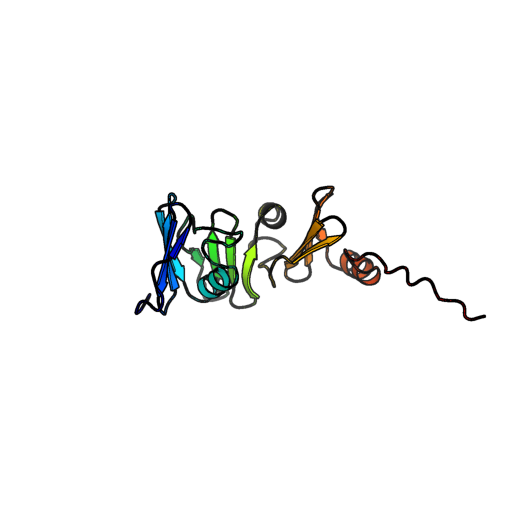 111 TYR A N 1
ATOM 821 C CA . TYR A 1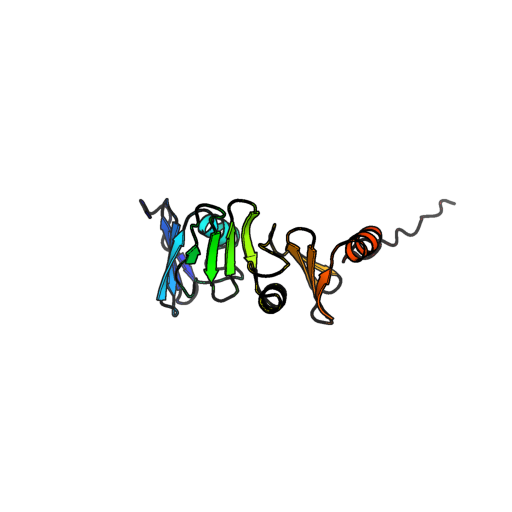 111 ? 10.293 -3.350 -0.414 1.00 93.94 111 TYR A CA 1
ATOM 822 C C . TYR A 1 111 ? 10.001 -2.179 -1.363 1.00 93.94 111 TYR A C 1
ATOM 824 O O . TYR A 1 111 ? 10.922 -1.676 -2.005 1.00 93.94 111 TYR A O 1
ATOM 832 N N . PRO A 1 112 ? 8.759 -1.665 -1.416 1.00 96.44 112 PRO A N 1
ATOM 833 C CA . PRO A 1 112 ? 8.465 -0.418 -2.116 1.00 96.44 112 PRO A CA 1
ATOM 834 C C . PRO A 1 112 ? 9.267 0.760 -1.556 1.00 96.44 112 PRO A C 1
ATOM 836 O O . PRO A 1 112 ? 9.448 0.883 -0.347 1.00 96.44 112 PRO A O 1
ATOM 839 N N . THR A 1 113 ? 9.710 1.659 -2.434 1.00 96.81 113 THR A N 1
ATOM 840 C CA . THR A 1 113 ? 10.452 2.883 -2.062 1.00 96.81 113 THR A CA 1
ATOM 841 C C . THR A 1 113 ? 9.587 4.141 -2.100 1.00 96.81 113 THR A C 1
ATOM 843 O O . THR A 1 113 ? 10.085 5.249 -1.912 1.00 96.81 113 THR A O 1
ATOM 846 N N . GLY A 1 114 ? 8.294 3.982 -2.369 1.00 97.25 114 GLY A N 1
ATOM 847 C CA . GLY A 1 114 ? 7.341 5.071 -2.501 1.00 97.25 114 GLY A CA 1
ATOM 848 C C . GLY A 1 114 ? 5.919 4.563 -2.697 1.00 97.25 114 GLY A C 1
ATOM 849 O O . GLY A 1 114 ? 5.685 3.373 -2.916 1.00 97.25 114 GLY A O 1
ATOM 850 N N . ALA A 1 115 ? 4.977 5.498 -2.651 1.00 97.44 115 ALA A N 1
ATOM 851 C CA . ALA A 1 115 ? 3.570 5.272 -2.956 1.00 97.44 115 ALA A CA 1
ATOM 852 C C . ALA A 1 115 ? 3.356 4.860 -4.426 1.00 97.44 115 ALA A C 1
ATOM 854 O O . ALA A 1 115 ? 4.133 5.288 -5.289 1.00 97.44 115 ALA A O 1
ATOM 855 N N . PRO A 1 116 ? 2.284 4.116 -4.751 1.00 97.06 116 PRO A N 1
ATOM 856 C CA . PRO A 1 116 ? 1.799 4.026 -6.118 1.00 97.06 116 PRO A CA 1
ATOM 857 C C . PRO A 1 116 ? 1.385 5.415 -6.623 1.00 97.06 116 PRO A C 1
ATOM 859 O O . PRO A 1 116 ? 0.683 6.160 -5.937 1.00 97.06 116 PRO A O 1
ATOM 862 N N . VAL A 1 117 ? 1.815 5.762 -7.832 1.00 96.12 117 VAL A N 1
ATOM 863 C CA . VAL A 1 117 ? 1.453 6.995 -8.534 1.00 96.12 117 VAL A CA 1
ATOM 864 C C . VAL A 1 117 ? 0.501 6.626 -9.658 1.00 96.12 117 VAL A C 1
ATOM 866 O O . VAL A 1 117 ? 0.884 5.915 -10.584 1.00 96.12 117 VAL A O 1
ATOM 869 N N . CYS A 1 118 ? -0.735 7.103 -9.564 1.00 92.88 118 CYS A N 1
ATOM 870 C CA . CYS A 1 118 ? -1.812 6.822 -10.509 1.00 92.88 118 CYS A CA 1
ATOM 871 C C . CYS A 1 118 ? -2.209 8.063 -11.313 1.00 92.88 118 CYS A C 1
ATOM 873 O O . CYS A 1 118 ? -1.886 9.190 -10.936 1.00 92.88 118 CYS A O 1
ATOM 875 N N . GLY A 1 119 ? -2.928 7.849 -12.416 1.00 91.69 119 GLY A N 1
ATOM 876 C CA . GLY A 1 119 ? -3.309 8.910 -13.353 1.00 91.69 119 GLY A CA 1
ATOM 877 C C . GLY A 1 119 ? -2.258 9.150 -14.436 1.00 91.69 119 GLY A C 1
ATOM 878 O O . GLY A 1 119 ? -2.185 10.242 -15.001 1.00 91.69 119 GLY A O 1
ATOM 879 N N . THR A 1 120 ? -1.421 8.148 -14.723 1.00 92.25 120 THR A N 1
ATOM 880 C CA . THR A 1 120 ? -0.554 8.183 -15.904 1.00 92.25 120 THR A CA 1
ATOM 881 C C . THR A 1 120 ? -1.372 7.928 -17.173 1.00 92.25 120 THR A C 1
ATOM 883 O O . THR A 1 120 ? -2.584 7.703 -17.124 1.00 92.25 120 THR A O 1
ATOM 886 N N . LYS A 1 121 ? -0.732 7.997 -18.347 1.00 90.31 121 LYS A N 1
ATOM 887 C CA . LYS A 1 121 ? -1.407 7.769 -19.630 1.00 90.31 121 LYS A CA 1
ATOM 888 C C . LYS A 1 121 ? -2.205 6.458 -19.614 1.00 90.31 121 LYS A C 1
ATOM 890 O O . LYS A 1 121 ? -1.702 5.432 -19.164 1.00 90.31 121 LYS A O 1
ATOM 895 N N . ASN A 1 122 ? -3.405 6.498 -20.197 1.00 91.12 122 ASN A N 1
ATOM 896 C CA . ASN A 1 122 ? -4.365 5.388 -20.224 1.00 91.12 122 ASN A CA 1
ATOM 897 C C . ASN A 1 122 ? -4.823 4.954 -18.820 1.00 91.12 122 ASN A C 1
ATOM 899 O O . ASN A 1 122 ? -4.987 3.759 -18.575 1.00 91.12 122 ASN A O 1
ATOM 903 N N . ASP A 1 123 ? -4.975 5.923 -17.911 1.00 92.69 123 ASP A N 1
ATOM 904 C CA . ASP A 1 123 ? -5.380 5.716 -16.515 1.00 92.69 123 ASP A CA 1
ATOM 905 C C . ASP A 1 123 ? -4.495 4.696 -15.785 1.00 92.69 123 ASP A C 1
ATOM 907 O O . ASP A 1 123 ? -4.948 3.887 -14.975 1.00 92.69 123 ASP A O 1
ATOM 911 N N . GLY A 1 124 ? -3.203 4.718 -16.117 1.00 95.62 124 GLY A N 1
ATOM 912 C CA . GLY A 1 124 ? -2.219 3.818 -15.548 1.00 95.62 124 GLY A CA 1
ATOM 913 C C . GLY A 1 124 ? -1.767 4.231 -14.151 1.00 95.62 124 GLY A C 1
ATOM 914 O O . GLY A 1 124 ? -2.007 5.346 -13.671 1.00 95.62 124 GLY A O 1
ATOM 915 N N . CYS A 1 125 ? -1.043 3.312 -13.521 1.00 96.25 125 CYS A N 1
ATOM 916 C CA . CYS A 1 125 ? -0.345 3.532 -12.263 1.00 96.25 125 CYS A CA 1
ATOM 917 C C . CYS A 1 125 ? 1.061 2.938 -12.335 1.00 96.25 125 CYS A C 1
ATOM 919 O O . CYS A 1 125 ? 1.288 1.980 -13.069 1.00 96.25 125 CYS A O 1
ATOM 921 N N . TYR A 1 126 ? 1.996 3.433 -11.534 1.00 97.25 126 TYR A N 1
ATOM 922 C CA . TYR A 1 126 ? 3.265 2.745 -11.300 1.00 97.25 126 TYR A CA 1
ATOM 923 C C . TYR A 1 126 ? 3.688 2.844 -9.841 1.00 97.25 126 TYR A C 1
ATOM 925 O O . TYR A 1 126 ? 3.268 3.744 -9.117 1.00 97.25 126 TYR A O 1
ATOM 933 N N . GLN A 1 127 ? 4.561 1.941 -9.411 1.00 98.25 127 GLN A N 1
ATOM 934 C CA . GLN A 1 127 ? 5.211 2.021 -8.112 1.00 98.25 127 GLN A CA 1
ATOM 935 C C . GLN A 1 127 ? 6.693 1.697 -8.228 1.00 98.25 127 GLN A C 1
ATOM 937 O O . GLN A 1 127 ? 7.096 0.760 -8.918 1.00 98.25 127 GLN A O 1
ATOM 942 N N . ASN A 1 128 ? 7.507 2.487 -7.532 1.00 97.38 128 ASN A N 1
ATOM 943 C CA . ASN A 1 128 ? 8.944 2.282 -7.467 1.00 97.38 128 ASN A CA 1
ATOM 944 C C . ASN A 1 128 ? 9.317 1.266 -6.384 1.00 97.38 128 ASN A C 1
ATOM 946 O O . ASN A 1 128 ? 8.779 1.271 -5.277 1.00 97.38 128 ASN A O 1
ATOM 950 N N . VAL A 1 129 ? 10.304 0.446 -6.720 1.00 95.69 129 VAL A N 1
ATOM 951 C CA . VAL A 1 129 ? 11.008 -0.498 -5.847 1.00 95.69 129 VAL A CA 1
ATOM 952 C C . VAL A 1 129 ? 12.526 -0.326 -6.098 1.00 95.69 129 VAL A C 1
ATOM 954 O O . VAL A 1 129 ? 12.908 0.328 -7.076 1.00 95.69 129 VAL A O 1
ATOM 957 N N . PRO A 1 130 ? 13.433 -0.833 -5.248 1.00 94.25 130 PRO A N 1
ATOM 958 C CA . PRO A 1 130 ? 14.879 -0.661 -5.393 1.00 94.25 130 PRO A CA 1
ATOM 959 C C . PRO A 1 130 ? 15.418 -1.026 -6.785 1.00 94.25 130 PRO A C 1
ATOM 961 O O . PRO A 1 130 ? 15.583 -2.193 -7.105 1.00 94.25 130 PRO A O 1
ATOM 964 N N . GLY A 1 131 ? 15.712 -0.024 -7.622 1.00 91.31 131 GLY A N 1
ATOM 965 C CA . GLY A 1 131 ? 16.253 -0.198 -8.981 1.00 91.31 131 GLY A CA 1
ATOM 966 C C . GLY A 1 131 ? 15.237 -0.594 -10.068 1.00 91.31 131 GLY A C 1
ATOM 967 O O . GLY A 1 131 ? 15.608 -0.666 -11.241 1.00 91.31 131 GLY A O 1
ATOM 968 N N . TRP A 1 132 ? 13.968 -0.824 -9.713 1.00 95.69 132 TRP A N 1
ATOM 969 C CA . TRP A 1 132 ? 12.914 -1.287 -10.628 1.00 95.69 132 TRP A CA 1
ATOM 970 C C . TRP A 1 132 ? 11.616 -0.493 -10.410 1.00 95.69 132 TRP A C 1
ATOM 972 O O . TRP A 1 132 ? 11.488 0.300 -9.474 1.00 95.69 132 TRP A O 1
ATOM 982 N N . ALA A 1 133 ? 10.660 -0.619 -11.319 1.00 96.88 133 ALA A N 1
ATOM 983 C CA . ALA A 1 133 ? 9.292 -0.161 -11.092 1.00 96.88 133 ALA A CA 1
ATOM 984 C C . ALA A 1 133 ? 8.321 -1.169 -11.658 1.00 96.88 133 ALA A C 1
ATOM 986 O O . ALA A 1 133 ? 8.618 -1.767 -12.687 1.00 96.88 133 ALA A O 1
ATOM 987 N N . ILE A 1 134 ? 7.175 -1.311 -11.004 1.00 98.06 134 ILE A N 1
ATOM 988 C CA . ILE A 1 134 ? 6.027 -2.044 -11.525 1.00 98.06 134 ILE A CA 1
ATOM 989 C C . ILE A 1 134 ? 5.056 -1.004 -12.079 1.00 98.06 134 ILE A C 1
ATOM 991 O O . ILE A 1 134 ? 4.546 -0.188 -11.313 1.00 98.06 134 ILE A O 1
ATOM 995 N N . SER A 1 135 ? 4.801 -1.037 -13.384 1.00 97.69 135 SER A N 1
ATOM 996 C CA . SER A 1 135 ? 3.842 -0.162 -14.065 1.00 97.69 135 SER A CA 1
ATOM 997 C C . SER A 1 135 ? 2.636 -0.978 -14.524 1.00 97.69 135 SER A C 1
ATOM 999 O O . SER A 1 135 ? 2.780 -2.119 -14.956 1.00 97.69 135 SER A O 1
ATOM 1001 N N . TRP A 1 136 ? 1.442 -0.402 -14.434 1.00 97.62 136 TRP A N 1
ATOM 1002 C CA . TRP A 1 136 ? 0.171 -1.045 -14.742 1.00 97.62 136 TRP A CA 1
ATOM 1003 C C . TRP A 1 136 ? -0.711 -0.156 -15.618 1.00 97.62 136 TRP A C 1
ATOM 1005 O O . TRP A 1 136 ? -0.809 1.050 -15.396 1.00 97.62 136 TRP A O 1
ATOM 1015 N N . THR A 1 137 ? -1.412 -0.783 -16.564 1.00 96.69 137 THR A N 1
ATOM 1016 C CA . THR A 1 137 ? -2.625 -0.237 -17.191 1.00 96.69 137 THR A CA 1
ATOM 1017 C C . THR A 1 137 ? -3.668 -1.345 -17.309 1.00 96.69 137 THR A C 1
ATOM 1019 O O . THR A 1 137 ? -3.306 -2.520 -17.416 1.00 96.69 137 THR A O 1
ATOM 1022 N N . ALA A 1 138 ? -4.951 -0.987 -17.393 1.00 96.56 138 ALA A N 1
ATOM 1023 C CA . ALA A 1 138 ? -6.026 -1.960 -17.610 1.00 96.56 138 ALA A CA 1
ATOM 1024 C C . ALA A 1 138 ? -5.839 -2.794 -18.894 1.00 96.56 138 ALA A C 1
ATOM 1026 O O . ALA A 1 138 ? -6.241 -3.951 -18.948 1.00 96.56 138 ALA A O 1
ATOM 1027 N N . SER A 1 139 ? -5.205 -2.219 -19.923 1.00 96.38 139 SER A N 1
ATOM 1028 C CA . SER A 1 139 ? -5.002 -2.882 -21.218 1.00 96.38 139 SER A CA 1
ATOM 1029 C C . SER A 1 139 ? -3.811 -3.842 -21.263 1.00 96.38 139 SER A C 1
ATOM 1031 O O . SER A 1 139 ? -3.813 -4.771 -22.067 1.00 96.38 139 SER A O 1
ATOM 1033 N N . THR A 1 140 ? -2.789 -3.625 -20.430 1.00 95.75 140 THR A N 1
ATOM 1034 C CA . THR A 1 140 ? -1.526 -4.383 -20.491 1.00 95.75 140 THR A CA 1
ATOM 1035 C C . THR A 1 140 ? -1.264 -5.231 -19.258 1.00 95.75 140 THR A C 1
ATOM 1037 O O . THR A 1 140 ? -0.420 -6.118 -19.320 1.00 95.75 140 THR A O 1
ATOM 1040 N N . GLY A 1 141 ? -1.939 -4.970 -18.139 1.00 97.38 141 GLY A N 1
ATOM 1041 C CA . GLY A 1 141 ? -1.580 -5.546 -16.846 1.00 97.38 141 GLY A CA 1
ATOM 1042 C C . GLY A 1 141 ? -0.335 -4.894 -16.235 1.00 97.38 141 GLY A C 1
ATOM 1043 O O . GLY A 1 141 ? 0.162 -3.883 -16.743 1.00 97.38 141 GLY A O 1
ATOM 1044 N N . ALA A 1 142 ? 0.124 -5.462 -15.114 1.00 98.06 142 ALA A N 1
ATOM 1045 C CA . ALA A 1 142 ? 1.225 -4.948 -14.300 1.00 98.06 142 ALA A CA 1
ATOM 1046 C C . ALA A 1 142 ? 2.548 -5.646 -14.640 1.00 98.06 142 ALA A C 1
ATOM 1048 O O . ALA A 1 142 ? 2.646 -6.870 -14.537 1.00 98.06 142 ALA A O 1
ATOM 1049 N N . TRP A 1 143 ? 3.570 -4.865 -14.989 1.00 97.12 143 TRP A N 1
ATOM 1050 C CA . TRP A 1 143 ? 4.878 -5.369 -15.408 1.00 97.12 143 TRP A CA 1
ATOM 1051 C C . TRP A 1 143 ? 6.021 -4.539 -14.846 1.00 97.12 143 TRP A C 1
ATOM 1053 O O . TRP A 1 143 ? 5.941 -3.315 -14.740 1.00 97.12 143 TRP A O 1
ATOM 1063 N N . GLU A 1 144 ? 7.104 -5.225 -14.509 1.00 96.50 144 GLU A N 1
ATOM 1064 C CA . GLU A 1 144 ? 8.322 -4.628 -14.001 1.00 96.50 144 GLU A CA 1
ATOM 1065 C C . GLU A 1 144 ? 9.262 -4.157 -15.116 1.00 96.50 144 GLU A C 1
ATOM 1067 O O . GLU A 1 144 ? 9.469 -4.829 -16.124 1.00 96.50 144 GLU A O 1
ATOM 1072 N N . THR A 1 145 ? 9.890 -3.002 -14.909 1.00 95.44 145 THR A N 1
ATOM 1073 C CA . THR A 1 145 ? 10.984 -2.504 -15.748 1.00 95.44 145 THR A CA 1
ATOM 1074 C C . THR A 1 145 ? 12.199 -2.188 -14.889 1.00 95.44 145 THR A C 1
ATOM 1076 O O . THR A 1 145 ? 12.079 -1.684 -13.770 1.00 95.44 145 THR A O 1
ATOM 1079 N N . TYR A 1 146 ? 13.391 -2.476 -15.413 1.00 94.56 146 TYR A N 1
ATOM 1080 C CA . TYR A 1 146 ? 14.654 -2.282 -14.701 1.00 94.56 146 TYR A CA 1
ATOM 1081 C C . TYR A 1 146 ? 15.837 -2.100 -15.647 1.00 94.56 146 TYR A C 1
ATOM 1083 O O . TYR A 1 146 ? 15.724 -2.283 -16.865 1.00 94.56 146 TYR A O 1
ATOM 1091 N N . GLY A 1 147 ? 16.981 -1.726 -15.068 1.00 92.94 147 GLY A N 1
ATOM 1092 C CA . GLY A 1 147 ? 18.256 -1.631 -15.773 1.00 92.94 147 GLY A CA 1
ATOM 1093 C C . GLY A 1 147 ? 18.177 -0.791 -17.050 1.00 92.94 147 GLY A C 1
ATOM 1094 O O . GLY A 1 147 ? 17.495 0.233 -17.105 1.00 92.94 147 GLY A O 1
ATOM 1095 N N . VAL A 1 148 ? 18.866 -1.245 -18.099 1.00 94.50 148 VAL A N 1
ATOM 1096 C CA . VAL A 1 148 ? 18.949 -0.514 -19.372 1.00 94.50 148 VAL A CA 1
ATOM 1097 C C . VAL A 1 148 ? 17.590 -0.355 -20.057 1.00 94.50 148 VAL A C 1
ATOM 1099 O O . VAL A 1 148 ? 17.352 0.678 -20.672 1.00 94.50 148 VAL A O 1
ATOM 1102 N N . LEU A 1 149 ? 16.677 -1.324 -19.911 1.00 95.00 149 LEU A N 1
ATOM 1103 C CA . LEU A 1 149 ? 15.336 -1.247 -20.498 1.00 95.00 149 LEU A CA 1
ATOM 1104 C C . LEU A 1 149 ? 14.555 -0.083 -19.892 1.00 95.00 149 LEU A C 1
ATOM 1106 O O . LEU A 1 149 ? 13.997 0.743 -20.614 1.00 95.00 149 LEU A O 1
ATOM 1110 N N . ARG A 1 150 ? 14.588 0.031 -18.561 1.00 93.62 150 ARG A N 1
ATOM 1111 C CA . ARG A 1 150 ? 13.969 1.152 -17.862 1.00 93.62 150 ARG A CA 1
ATOM 1112 C C . ARG A 1 150 ? 14.635 2.475 -18.211 1.00 93.62 150 ARG A C 1
ATOM 1114 O O . ARG A 1 150 ? 13.923 3.440 -18.454 1.00 93.62 150 ARG A O 1
ATOM 1121 N N . SER A 1 151 ? 15.964 2.531 -18.280 1.00 92.88 151 SER A N 1
ATOM 1122 C CA . SER A 1 151 ? 16.684 3.756 -18.656 1.00 92.88 151 SER A CA 1
ATOM 1123 C C . SER A 1 151 ? 16.364 4.212 -20.084 1.00 92.88 151 SER A C 1
ATOM 1125 O O . SER A 1 151 ? 16.170 5.402 -20.326 1.00 92.88 151 SER A O 1
ATOM 1127 N N . LEU A 1 152 ? 16.255 3.277 -21.033 1.00 94.06 152 LEU A N 1
ATOM 1128 C CA . LEU A 1 152 ? 15.859 3.573 -22.412 1.00 94.06 152 LEU A CA 1
ATOM 1129 C C . LEU A 1 152 ? 14.414 4.071 -22.500 1.00 94.06 152 LEU A C 1
ATOM 1131 O O . LEU A 1 152 ? 14.122 4.969 -23.290 1.00 94.06 152 LEU A O 1
ATOM 1135 N N . TRP A 1 153 ? 13.507 3.514 -21.698 1.00 91.94 153 TRP A N 1
ATOM 1136 C CA . TRP A 1 153 ? 12.126 3.987 -21.631 1.00 91.94 153 TRP A CA 1
ATOM 1137 C C . TRP A 1 153 ? 12.008 5.341 -20.912 1.00 91.94 153 TRP A C 1
ATOM 1139 O O . TRP A 1 153 ? 11.269 6.218 -21.363 1.00 91.94 153 TRP A O 1
ATOM 1149 N N . ALA A 1 154 ? 12.820 5.572 -19.876 1.00 91.88 154 ALA A N 1
ATOM 1150 C CA . ALA A 1 154 ? 12.947 6.858 -19.193 1.00 91.88 154 ALA A CA 1
ATOM 1151 C C . ALA A 1 154 ? 13.340 7.978 -20.164 1.00 91.88 154 ALA A C 1
ATOM 1153 O O . ALA A 1 154 ? 12.714 9.035 -20.181 1.00 91.88 154 ALA A O 1
ATOM 1154 N N . ALA A 1 155 ? 14.319 7.720 -21.040 1.00 91.88 155 ALA A N 1
ATOM 1155 C CA . ALA A 1 155 ? 14.755 8.660 -22.076 1.00 91.88 155 ALA A CA 1
ATOM 1156 C C . ALA A 1 155 ? 13.653 8.996 -23.103 1.00 91.88 155 ALA A C 1
ATOM 1158 O O . ALA A 1 155 ? 13.754 9.982 -23.835 1.00 91.88 155 ALA A O 1
ATOM 1159 N N . GLN A 1 156 ? 12.589 8.191 -23.158 1.00 91.38 156 GLN A N 1
ATOM 1160 C CA . GLN A 1 156 ? 11.415 8.418 -23.998 1.00 91.38 156 GLN A CA 1
ATOM 1161 C C . GLN A 1 156 ? 10.248 9.080 -23.247 1.00 91.38 156 GLN A C 1
ATOM 1163 O O . GLN A 1 156 ? 9.249 9.409 -23.885 1.00 91.38 156 GLN A O 1
ATOM 1168 N N . GLY A 1 157 ? 10.388 9.335 -21.940 1.00 88.50 157 GLY A N 1
ATOM 1169 C CA . GLY A 1 157 ? 9.380 9.994 -21.105 1.00 88.50 157 GLY A CA 1
ATOM 1170 C C . GLY A 1 157 ? 8.512 9.052 -20.265 1.00 88.50 157 GLY A C 1
ATOM 1171 O O . GLY A 1 157 ? 7.498 9.501 -19.741 1.00 88.50 157 GLY A O 1
ATOM 1172 N N . PHE A 1 158 ? 8.891 7.777 -20.119 1.00 90.88 158 PHE A N 1
ATOM 1173 C CA . PHE A 1 158 ? 8.114 6.764 -19.392 1.00 90.88 158 PHE A CA 1
ATOM 1174 C C . PHE A 1 158 ? 6.643 6.674 -19.857 1.00 90.88 158 PHE A C 1
ATOM 1176 O O . PHE A 1 158 ? 6.369 6.572 -21.055 1.00 90.88 158 PHE A O 1
ATOM 1183 N N . GLU A 1 159 ? 5.692 6.686 -18.916 1.00 83.38 159 GLU A N 1
ATOM 1184 C CA . GLU A 1 159 ? 4.252 6.672 -19.148 1.00 83.38 159 GLU A CA 1
ATOM 1185 C C . GLU A 1 159 ? 3.711 8.033 -19.622 1.00 83.38 159 GLU A C 1
ATOM 1187 O O . GLU A 1 159 ? 2.519 8.146 -19.910 1.00 83.38 159 GLU A O 1
ATOM 1192 N N . ALA A 1 160 ? 4.540 9.079 -19.726 1.00 74.62 160 ALA A N 1
ATOM 1193 C CA . ALA A 1 160 ? 4.105 10.354 -20.279 1.00 74.62 160 ALA A CA 1
ATOM 1194 C C . ALA A 1 160 ? 3.948 10.264 -21.804 1.00 74.62 160 ALA A C 1
ATOM 1196 O O . ALA A 1 160 ? 4.719 9.622 -22.520 1.00 74.62 160 ALA A O 1
ATOM 1197 N N . VAL A 1 161 ? 2.958 10.972 -22.348 1.00 53.69 161 VAL A N 1
ATOM 1198 C CA . VAL A 1 161 ? 2.943 11.255 -23.786 1.00 53.69 161 VAL A CA 1
ATOM 1199 C C . VAL A 1 161 ? 4.116 12.198 -24.062 1.00 53.69 161 VAL A C 1
ATOM 1201 O O . VAL A 1 161 ? 4.236 13.217 -23.381 1.00 53.69 161 VAL A O 1
ATOM 1204 N N . ARG A 1 162 ? 4.957 11.924 -25.072 1.00 47.44 162 ARG A N 1
ATOM 1205 C CA . ARG A 1 162 ? 5.793 12.981 -25.665 1.00 47.44 162 ARG A CA 1
ATOM 1206 C C . ARG A 1 162 ? 4.865 14.151 -25.975 1.00 47.44 162 ARG A C 1
ATOM 1208 O O . ARG A 1 162 ? 4.019 14.041 -26.860 1.00 47.44 162 ARG A O 1
ATOM 1215 N N . SER A 1 163 ? 5.006 15.243 -25.231 1.00 40.84 163 SER A N 1
ATOM 1216 C CA . SER A 1 163 ? 4.369 16.505 -25.572 1.00 40.84 163 SER A CA 1
ATOM 1217 C C . SER A 1 163 ? 4.790 16.838 -27.000 1.00 40.84 163 SER A C 1
ATOM 1219 O O . SER A 1 163 ? 5.963 17.109 -27.264 1.00 40.84 163 SER A O 1
ATOM 1221 N N . VAL A 1 164 ? 3.858 16.746 -27.952 1.00 42.06 164 VAL A N 1
ATOM 1222 C CA . VAL A 1 164 ? 4.062 17.313 -29.282 1.00 42.06 164 VAL A CA 1
ATOM 1223 C C . VAL A 1 164 ? 3.912 18.817 -29.104 1.00 42.06 164 VAL A C 1
ATOM 1225 O O . VAL A 1 164 ? 2.861 19.389 -29.379 1.00 42.06 164 VAL A O 1
ATOM 1228 N N . ILE A 1 165 ? 4.971 19.469 -28.622 1.00 42.31 165 ILE A N 1
ATOM 1229 C CA . ILE A 1 165 ? 5.143 20.899 -28.854 1.00 42.31 165 ILE A CA 1
ATOM 1230 C C . ILE A 1 165 ? 5.306 21.022 -30.367 1.00 42.31 165 ILE A C 1
ATOM 1232 O O . ILE A 1 165 ? 6.374 20.761 -30.920 1.00 42.31 165 ILE A O 1
ATOM 1236 N N . ARG A 1 166 ? 4.217 21.351 -31.067 1.00 40.34 166 ARG A N 1
ATOM 1237 C CA . ARG A 1 166 ? 4.318 21.844 -32.440 1.00 40.34 166 ARG A CA 1
ATOM 1238 C C . ARG A 1 166 ? 5.101 23.158 -32.364 1.00 40.34 166 ARG A C 1
ATOM 1240 O O . ARG A 1 166 ? 4.659 24.050 -31.640 1.00 40.34 166 ARG A O 1
ATOM 1247 N N . PRO A 1 167 ? 6.237 23.313 -33.064 1.00 40.88 167 PRO A N 1
ATOM 1248 C CA . PRO A 1 167 ? 6.897 24.605 -33.114 1.00 40.88 167 PRO A CA 1
ATOM 1249 C C . PRO A 1 167 ? 5.953 25.588 -33.810 1.00 40.88 167 PRO A C 1
ATOM 1251 O O . PRO A 1 167 ? 5.510 25.346 -34.936 1.00 40.88 167 PRO A O 1
ATOM 1254 N N . VAL A 1 168 ? 5.622 26.686 -33.132 1.00 52.88 168 VAL A N 1
ATOM 1255 C CA . VAL A 1 168 ? 4.974 27.831 -33.772 1.00 52.88 168 VAL A CA 1
ATOM 1256 C C . VAL A 1 168 ? 6.014 28.419 -34.720 1.00 52.88 168 VAL A C 1
ATOM 1258 O O . VAL A 1 168 ? 7.033 28.941 -34.275 1.00 52.88 168 VAL A O 1
ATOM 1261 N N . ARG A 1 169 ? 5.806 28.284 -36.033 1.00 51.25 169 ARG A N 1
ATOM 1262 C CA . ARG A 1 169 ? 6.565 29.074 -37.006 1.00 51.25 169 ARG A CA 1
ATOM 1263 C C . ARG A 1 169 ? 6.043 30.505 -36.922 1.00 51.25 169 ARG A C 1
ATOM 1265 O O . ARG A 1 169 ? 4.888 30.745 -37.259 1.00 51.25 169 ARG A O 1
ATOM 1272 N N . SER A 1 170 ? 6.876 31.424 -36.453 1.00 52.41 170 SER A N 1
ATOM 1273 C CA . SER A 1 170 ? 6.684 32.854 -36.682 1.00 52.41 170 SER A CA 1
ATOM 1274 C C . SER A 1 170 ? 6.845 33.142 -38.177 1.00 52.41 170 SER A C 1
ATOM 1276 O O . SER A 1 170 ? 7.796 32.650 -38.792 1.00 52.41 170 SER A O 1
ATOM 1278 N N . LEU A 1 171 ? 5.880 33.876 -38.739 1.00 59.00 171 LEU A N 1
ATOM 1279 C CA . LEU A 1 171 ? 5.987 34.542 -40.041 1.00 59.00 171 LEU A CA 1
ATOM 1280 C C . LEU A 1 171 ? 6.939 35.737 -39.942 1.00 59.00 171 LEU A C 1
ATOM 1282 O O . LEU A 1 171 ? 6.989 36.339 -38.844 1.00 59.00 171 LEU A O 1
#

Radius of gyration: 19.15 Å; Cα contacts (8 Å, |Δi|>4): 343; chains: 1; bounding box: 40×48×65 Å

InterPro domains:
  IPR013207 LGFP [PF08310] (2-48)
  IPR013207 LGFP [PF08310] (53-107)
  IPR013207 LGFP [PF08310] (109-160)

Organism: NCBI:txid159447

Sequence (171 aa):
MLGYPIGPLQTFGSSQSQQFQGGSVITSAAGTYKVLGMMNARWIALGGLTSTLGAPVGEEVCRLTATVPNCYQNFEGGAISWSAETGAWETYGEIRARWAALNFEYGVLGYPTGAPVCGTKNDGCYQNVPGWAISWTASTGAWETYGVLRSLWAAQGFEAVRSVIRPVRSL